Protein 1LHS (pdb70)

Secondary structure (DSSP, 8-state):
---HHHHHHHHHHHHHHGGGHHHHHHHHHHHHHHH-HHHHTT-GGGTT--SHHHHHT-HHHHHHHHHHHHHHHHHHTTTT--HHHHHHHHHIIIIIS---HHHHHHHHHHHHHHHHHH-TTTS-HHHHHHHHHHHHHHHHHHHHHHHTTT---

CATH classification: 1.10.490.10

Foldseek 3Di:
DDDVVLLCLQVVLLVVCVVPQLVLLLVLQLVLCVVPVVVVVLDPVCVPCDDSVSSVVDPVSSVVRSVVVVLVSQQSVVPPPRLVSLLVVLQCCQPPSNDDLVSLVSSLVSSLVSSCVVCVVRCDDSSSVSSSVSSVSSSVSSQVSSVVNVGHD

Nearest PDB structures (foldseek):
  1lht-assembly1_A  TM=1.005E+00  e=1.587E-18  Caretta caretta
  3rgk-assembly1_A  TM=9.918E-01  e=2.002E-14  Homo sapiens
  8j4k-assembly1_A  TM=9.855E-01  e=4.078E-14  Physeter macrocephalus
  4pq6-assembly1_A  TM=9.865E-01  e=4.078E-14  Physeter macrocephalus
  4fwz-assembly1_A  TM=9.814E-01  e=4.484E-14  Physeter macrocephalus

Radius of gyration: 15.18 Å; Cα contacts (8 Å, |Δi|>4): 153; chains: 1; bounding box: 38×36×35 Å

Sequence (153 aa):
GLSDDEWNHVLGIWAKVEPDLSAHGQEVIIRLFQLHPETQERFAKFKNLTTIDALKSSEEVKKHGTTVLTALGRILKQKNNHEQELKPLAESHATKHKIPVKYLEFICEIIVKVIAEKHPSDFGADSQAAMKKALELFRNDMASKYKEFGFQG

InterPro domains:
  IPR000971 Globin [PF00042] (28-141)
  IPR000971 Globin [PS01033] (2-148)
  IPR002335 Myoglobin [PR00613] (7-21)
  IPR002335 Myoglobin [PR00613] (26-49)
  IPR002335 Myoglobin [PR00613] (59-79)
  IPR002335 Myoglobin [PR00613] (98-118)
  IPR002335 Myoglobin [PR00613] (124-153)
  IPR002335 Myoglobin [PTHR47132] (1-154)
  IPR009050 Globin-like superfamily [SSF46458] (2-153)

B-factor: mean 26.36, std 16.13, range [4.0, 80.0]

Organism: Caretta caretta (NCBI:txid8467)

Structure (mmCIF, N/CA/C/O backbone):
data_1LHS
#
_entry.id   1LHS
#
_cell.length_a   37.500
_cell.length_b   61.100
_cell.length_c   75.200
_cell.angle_alpha   90.00
_cell.angle_beta   90.00
_cell.angle_gamma   90.00
#
_symmetry.space_group_name_H-M   'P 21 21 21'
#
loop_
_entity.id
_entity.type
_entity.pdbx_description
1 polymer MYOGLOBIN
2 non-polymer 'PROTOPORPHYRIN IX CONTAINING FE'
3 water water
#
loop_
_atom_site.group_PDB
_atom_site.id
_atom_site.type_symbol
_atom_site.label_atom_id
_atom_site.label_alt_id
_atom_site.label_comp_id
_atom_site.label_asym_id
_atom_site.label_entity_id
_atom_site.label_seq_id
_atom_site.pdbx_PDB_ins_code
_atom_site.Cartn_x
_atom_site.Cartn_y
_atom_site.Cartn_z
_atom_site.occupancy
_atom_site.B_iso_or_equiv
_atom_site.auth_seq_id
_atom_site.auth_comp_id
_atom_site.auth_asym_id
_atom_site.auth_atom_id
_atom_site.pdbx_PDB_model_num
ATOM 1 N N . GLY A 1 1 ? 27.180 -3.024 1.334 1.00 48.52 1 GLY A N 1
ATOM 2 C CA . GLY A 1 1 ? 25.786 -2.795 1.029 1.00 35.01 1 GLY A CA 1
ATOM 3 C C . GLY A 1 1 ? 25.620 -1.773 -0.061 1.00 34.02 1 GLY A C 1
ATOM 4 O O . GLY A 1 1 ? 25.787 -2.089 -1.247 1.00 80.00 1 GLY A O 1
ATOM 5 N N . LEU A 1 2 ? 25.433 -0.514 0.359 1.00 27.88 2 LEU A N 1
ATOM 6 C CA . LEU A 1 2 ? 25.123 0.589 -0.564 1.00 7.07 2 LEU A CA 1
ATOM 7 C C . LEU A 1 2 ? 26.377 1.279 -1.056 1.00 23.18 2 LEU A C 1
ATOM 8 O O . LEU A 1 2 ? 27.403 1.295 -0.362 1.00 21.13 2 LEU A O 1
ATOM 13 N N . SER A 1 3 ? 26.225 1.832 -2.238 1.00 13.11 3 SER A N 1
ATOM 14 C CA . SER A 1 3 ? 27.263 2.641 -2.865 1.00 27.10 3 SER A CA 1
ATOM 15 C C . SER A 1 3 ? 27.145 4.041 -2.282 1.00 29.43 3 SER A C 1
ATOM 16 O O . SER A 1 3 ? 26.086 4.437 -1.780 1.00 18.28 3 SER A O 1
ATOM 19 N N . ASP A 1 4 ? 28.157 4.742 -2.383 1.00 19.53 4 ASP A N 1
ATOM 20 C CA . ASP A 1 4 ? 28.247 6.083 -1.792 1.00 26.52 4 ASP A CA 1
ATOM 21 C C . ASP A 1 4 ? 27.119 6.975 -2.318 1.00 34.64 4 ASP A C 1
ATOM 22 O O . ASP A 1 4 ? 26.514 7.750 -1.571 1.00 31.17 4 ASP A O 1
ATOM 27 N N . ASP A 1 5 ? 26.856 6.821 -3.592 1.00 21.39 5 ASP A N 1
ATOM 28 C CA . ASP A 1 5 ? 25.886 7.652 -4.317 1.00 19.00 5 ASP A CA 1
ATOM 29 C C . ASP A 1 5 ? 24.443 7.287 -3.908 1.00 23.76 5 ASP A C 1
ATOM 30 O O . ASP A 1 5 ? 23.696 8.157 -3.392 1.00 24.71 5 ASP A O 1
ATOM 33 N N . GLU A 1 6 ? 24.147 6.078 -3.263 1.00 16.72 6 GLU A N 1
ATOM 34 C CA . GLU A 1 6 ? 22.917 5.713 -2.568 1.00 25.17 6 GLU A CA 1
ATOM 35 C C . GLU A 1 6 ? 22.927 6.332 -1.199 1.00 15.55 6 GLU A C 1
ATOM 36 O O . GLU A 1 6 ? 21.936 6.956 -0.797 1.00 10.99 6 GLU A O 1
ATOM 42 N N . TRP A 1 7 ? 24.103 6.163 -0.470 1.00 9.31 7 TRP A N 1
ATOM 43 C CA . TRP A 1 7 ? 24.172 6.793 0.868 1.00 16.48 7 TRP A CA 1
ATOM 44 C C . TRP A 1 7 ? 23.869 8.291 0.701 1.00 17.18 7 TRP A C 1
ATOM 45 O O . TRP A 1 7 ? 23.166 8.909 1.506 1.00 23.07 7 TRP A O 1
ATOM 56 N N . ASN A 1 8 ? 24.413 8.880 -0.380 1.00 18.70 8 ASN A N 1
ATOM 57 C CA . ASN A 1 8 ? 24.143 10.291 -0.625 1.00 18.91 8 ASN A CA 1
ATOM 58 C C . ASN A 1 8 ? 22.670 10.548 -0.701 1.00 25.22 8 ASN A C 1
ATOM 59 O O . ASN A 1 8 ? 22.219 11.560 -0.184 1.00 14.20 8 ASN A O 1
ATOM 64 N N . HIS A 1 9 ? 21.945 9.627 -1.331 1.00 16.16 9 HIS A N 1
ATOM 65 C CA . HIS A 1 9 ? 20.503 9.802 -1.416 1.00 16.70 9 HIS A CA 1
ATOM 66 C C . HIS A 1 9 ? 19.882 9.585 -0.039 1.00 24.94 9 HIS A C 1
ATOM 67 O O . HIS A 1 9 ? 18.888 10.196 0.368 1.00 28.45 9 HIS A O 1
ATOM 74 N N . VAL A 1 10 ? 20.455 8.664 0.712 1.00 15.61 10 VAL A N 1
ATOM 75 C CA . VAL A 1 10 ? 19.814 8.446 1.985 1.00 15.57 10 VAL A CA 1
ATOM 76 C C . VAL A 1 10 ? 19.976 9.632 2.936 1.00 20.50 10 VAL A C 1
ATOM 77 O O . VAL A 1 10 ? 19.018 10.132 3.564 1.00 13.43 10 VAL A O 1
ATOM 81 N N . LEU A 1 11 ? 21.230 10.048 3.063 1.00 10.10 11 LEU A N 1
ATOM 82 C CA . LEU A 1 11 ? 21.609 11.117 3.954 1.00 16.81 11 LEU A CA 1
ATOM 83 C C . LEU A 1 11 ? 20.950 12.430 3.566 1.00 29.65 11 LEU A C 1
ATOM 84 O O . LEU A 1 11 ? 20.535 13.224 4.417 1.00 10.85 11 LEU A O 1
ATOM 89 N N . GLY A 1 12 ? 20.794 12.611 2.268 1.00 14.16 12 GLY A N 1
ATOM 90 C CA . GLY A 1 12 ? 20.142 13.738 1.584 1.00 18.30 12 GLY A CA 1
ATOM 91 C C . GLY A 1 12 ? 18.760 13.997 2.194 1.00 10.04 12 GLY A C 1
ATOM 92 O O . GLY A 1 12 ? 18.428 15.127 2.585 1.00 26.09 12 GLY A O 1
ATOM 93 N N . ILE A 1 13 ? 17.958 12.929 2.255 1.00 40.86 13 ILE A N 1
ATOM 94 C CA . ILE A 1 13 ? 16.596 13.016 2.830 1.00 26.79 13 ILE A CA 1
ATOM 95 C C . ILE A 1 13 ? 16.669 13.252 4.329 1.00 20.84 13 ILE A C 1
ATOM 96 O O . ILE A 1 13 ? 15.732 13.787 4.929 1.00 12.90 13 ILE A O 1
ATOM 101 N N . TRP A 1 14 ? 17.452 12.307 4.887 1.00 17.47 14 TRP A N 1
ATOM 102 C CA . TRP A 1 14 ? 17.526 12.265 6.339 1.00 27.66 14 TRP A CA 1
ATOM 103 C C . TRP A 1 14 ? 17.681 13.696 6.889 1.00 20.71 14 TRP A C 1
ATOM 104 O O . TRP A 1 14 ? 17.040 14.104 7.899 1.00 21.00 14 TRP A O 1
ATOM 115 N N . ALA A 1 15 ? 18.528 14.505 6.209 1.00 30.62 15 ALA A N 1
ATOM 116 C CA . ALA A 1 15 ? 18.735 15.898 6.641 1.00 18.30 15 ALA A CA 1
ATOM 117 C C . ALA A 1 15 ? 17.456 16.710 6.638 1.00 13.07 15 ALA A C 1
ATOM 118 O O . ALA A 1 15 ? 17.327 17.652 7.429 1.00 20.46 15 ALA A O 1
ATOM 120 N N . LYS A 1 16 ? 16.547 16.327 5.742 1.00 16.84 16 LYS A N 1
ATOM 121 C CA . LYS A 1 16 ? 15.266 16.980 5.612 1.00 9.12 16 LYS A CA 1
ATOM 122 C C . LYS A 1 16 ? 14.265 16.471 6.655 1.00 22.06 16 LYS A C 1
ATOM 123 O O . LYS A 1 16 ? 13.235 17.084 6.953 1.00 11.72 16 LYS A O 1
ATOM 129 N N . VAL A 1 17 ? 14.638 15.400 7.328 1.00 23.11 17 VAL A N 1
ATOM 130 C CA . VAL A 1 17 ? 13.718 14.736 8.261 1.00 13.46 17 VAL A CA 1
ATOM 131 C C . VAL A 1 17 ? 13.928 15.260 9.688 1.00 29.31 17 VAL A C 1
ATOM 132 O O . VAL A 1 17 ? 12.961 15.508 10.419 1.00 19.19 17 VAL A O 1
ATOM 136 N N . GLU A 1 18 ? 15.168 15.474 10.035 1.00 11.16 18 GLU A N 1
ATOM 137 C CA . GLU A 1 18 ? 15.645 15.835 11.378 1.00 4.00 18 GLU A CA 1
ATOM 138 C C . GLU A 1 18 ? 14.965 17.116 11.848 1.00 12.14 18 GLU A C 1
ATOM 139 O O . GLU A 1 18 ? 14.573 17.234 13.020 1.00 28.20 18 GLU A O 1
ATOM 145 N N . PRO A 1 19 ? 14.776 18.117 10.979 1.00 19.41 19 PRO A N 1
ATOM 146 C CA . PRO A 1 19 ? 14.119 19.341 11.381 1.00 9.76 19 PRO A CA 1
ATOM 147 C C . PRO A 1 19 ? 12.776 19.024 11.973 1.00 20.90 19 PRO A C 1
ATOM 148 O O . PRO A 1 19 ? 12.383 19.688 12.981 1.00 17.28 19 PRO A O 1
ATOM 152 N N . ASP A 1 20 ? 12.138 17.948 11.577 1.00 17.50 20 ASP A N 1
ATOM 153 C CA . ASP A 1 20 ? 10.838 17.549 12.160 1.00 11.00 20 ASP A CA 1
ATOM 154 C C . ASP A 1 20 ? 10.795 16.102 12.648 1.00 31.61 20 ASP A C 1
ATOM 155 O O . ASP A 1 20 ? 9.731 15.482 12.520 1.00 19.66 20 ASP A O 1
ATOM 160 N N . LEU A 1 21 ? 11.901 15.572 13.185 1.00 15.68 21 LEU A N 1
ATOM 161 C CA . LEU A 1 21 ? 11.969 14.186 13.634 1.00 13.52 21 LEU A CA 1
ATOM 162 C C . LEU A 1 21 ? 10.852 13.696 14.572 1.00 40.35 21 LEU A C 1
ATOM 163 O O . LEU A 1 21 ? 10.238 12.634 14.447 1.00 16.65 21 LEU A O 1
ATOM 168 N N . SER A 1 22 ? 10.532 14.396 15.441 1.00 15.35 22 SER A N 1
ATOM 169 C CA . SER A 1 22 ? 9.471 14.235 16.444 1.00 34.88 22 SER A CA 1
ATOM 170 C C . SER A 1 22 ? 8.133 13.943 15.773 1.00 4.09 22 SER A C 1
ATOM 171 O O . SER A 1 22 ? 7.416 13.005 16.133 1.00 15.95 22 SER A O 1
ATOM 174 N N . ALA A 1 23 ? 7.799 14.765 14.807 1.00 11.66 23 ALA A N 1
ATOM 175 C CA . ALA A 1 23 ? 6.523 14.622 14.105 1.00 23.78 23 ALA A CA 1
ATOM 176 C C . ALA A 1 23 ? 6.501 13.316 13.313 1.00 29.46 23 ALA A C 1
ATOM 177 O O . ALA A 1 23 ? 5.503 12.580 13.326 1.00 20.73 23 ALA A O 1
ATOM 179 N N . HIS A 1 24 ? 7.620 13.052 12.662 1.00 15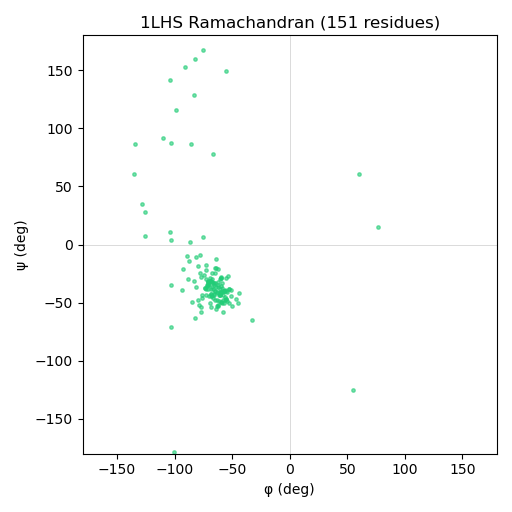.83 24 HIS A N 1
ATOM 180 C CA . HIS A 1 24 ? 7.795 11.850 11.827 1.00 16.12 24 HIS A CA 1
ATOM 181 C C . HIS A 1 24 ? 7.734 10.599 12.715 1.00 39.67 24 HIS A C 1
ATOM 182 O O . HIS A 1 24 ? 7.036 9.624 12.413 1.00 19.47 24 HIS A O 1
ATOM 189 N N . GLY A 1 25 ? 8.472 10.654 13.809 1.00 14.37 25 GLY A N 1
ATOM 190 C CA . GLY A 1 25 ? 8.526 9.548 14.779 1.00 23.81 25 GLY A CA 1
ATOM 191 C C . GLY A 1 25 ? 7.110 9.208 15.261 1.00 27.13 25 GLY A C 1
ATOM 192 O O . GLY A 1 25 ? 6.720 8.032 15.335 1.00 23.06 25 GLY A O 1
ATOM 193 N N . GLN A 1 26 ? 6.323 10.154 15.627 1.00 16.09 26 GLN A N 1
ATOM 194 C CA . GLN A 1 26 ? 5.006 9.807 16.120 1.00 15.46 26 GLN A CA 1
ATOM 195 C C . GLN A 1 26 ? 4.051 9.24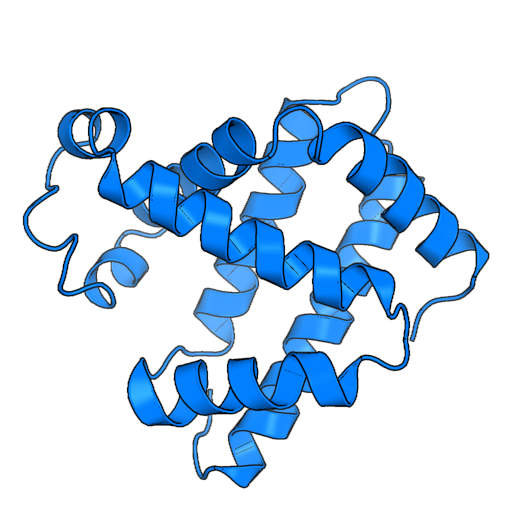1 15.059 1.00 21.34 26 GLN A C 1
ATOM 196 O O . GLN A 1 26 ? 3.187 8.405 15.366 1.00 33.09 26 GLN A O 1
ATOM 202 N N . GLU A 1 27 ? 4.191 9.691 13.799 1.00 18.68 27 GLU A N 1
ATOM 203 C CA . GLU A 1 27 ? 3.318 9.220 12.741 1.00 21.73 27 GLU A CA 1
ATOM 204 C C . GLU A 1 27 ? 3.707 7.788 12.402 1.00 17.72 27 GLU A C 1
ATOM 205 O O . GLU A 1 27 ? 2.888 6.967 11.969 1.00 19.66 27 GLU A O 1
ATOM 211 N N . VAL A 1 28 ? 4.987 7.482 12.584 1.00 14.62 28 VAL A N 1
ATOM 212 C CA . VAL A 1 28 ? 5.422 6.113 12.267 1.00 23.06 28 VAL A CA 1
ATOM 213 C C . VAL A 1 28 ? 4.879 5.121 13.321 1.00 25.65 28 VAL A C 1
ATOM 214 O O . VAL A 1 28 ? 4.520 3.968 13.039 1.00 21.04 28 VAL A O 1
ATOM 218 N N . ILE A 1 29 ? 4.790 5.568 14.563 1.00 10.33 29 ILE A N 1
ATOM 219 C CA . ILE A 1 29 ? 4.295 4.651 15.571 1.00 12.21 29 ILE A CA 1
ATOM 220 C C . ILE A 1 29 ? 2.807 4.533 15.425 1.00 13.90 29 ILE A C 1
ATOM 221 O O . ILE A 1 29 ? 2.241 3.467 15.439 1.00 25.29 29 ILE A O 1
ATOM 226 N N . ILE A 1 30 ? 2.154 5.648 15.280 1.00 14.38 30 ILE A N 1
ATOM 227 C CA . ILE A 1 30 ? 0.712 5.543 15.142 1.00 21.65 30 ILE A CA 1
ATOM 228 C C . ILE A 1 30 ? 0.273 4.673 13.932 1.00 17.13 30 ILE A C 1
ATOM 229 O O . ILE A 1 30 ? -0.664 3.891 14.005 1.00 21.59 30 ILE A O 1
ATOM 234 N N . ARG A 1 31 ? 0.958 4.823 12.803 1.00 19.78 31 ARG A N 1
ATOM 235 C CA . ARG A 1 31 ? 0.693 4.102 11.567 1.00 24.50 31 ARG A CA 1
ATOM 236 C C . ARG A 1 31 ? 0.969 2.605 11.614 1.00 20.00 31 ARG A C 1
ATOM 237 O O . ARG A 1 31 ? 0.315 1.824 10.897 1.00 21.79 31 ARG A O 1
ATOM 240 N N . LEU A 1 32 ? 1.974 2.250 12.420 1.00 19.29 32 LEU A N 1
ATOM 241 C CA . LEU A 1 32 ? 2.390 0.899 12.664 1.00 13.47 32 LEU A CA 1
ATOM 242 C C . LEU A 1 32 ? 1.228 0.156 13.319 1.00 18.49 32 LEU A C 1
ATOM 243 O O . LEU A 1 32 ? 0.758 -0.865 12.810 1.00 25.53 32 LEU A O 1
ATOM 248 N N . PHE A 1 33 ? 0.709 0.732 14.380 1.00 11.82 33 PHE A N 1
ATOM 249 C CA . PHE A 1 33 ? -0.347 0.138 15.211 1.00 22.20 33 PHE A CA 1
ATOM 250 C C . PHE A 1 33 ? -1.683 0.095 14.464 1.00 23.15 33 PHE A C 1
ATOM 251 O O . PHE A 1 33 ? -2.484 -0.830 14.633 1.00 19.27 33 PHE A O 1
ATOM 259 N N . GLN A 1 34 ? -1.905 1.106 13.652 1.00 22.16 34 GLN A N 1
ATOM 260 C CA . GLN A 1 34 ? -3.170 1.253 12.917 1.00 32.92 34 GLN A CA 1
ATOM 261 C C . GLN A 1 34 ? -3.166 0.377 11.655 1.00 20.42 34 GLN A C 1
ATOM 262 O O . GLN A 1 34 ? -4.043 -0.494 11.483 1.00 17.35 34 GLN A O 1
ATOM 268 N N . LEU A 1 35 ? -2.072 0.202 10.930 1.00 25.02 35 LEU A N 1
ATOM 269 C CA . LEU A 1 35 ? -1.971 -0.729 9.835 1.00 15.07 35 LEU A CA 1
ATOM 270 C C . LEU A 1 35 ? -1.657 -2.120 10.356 1.00 50.44 35 LEU 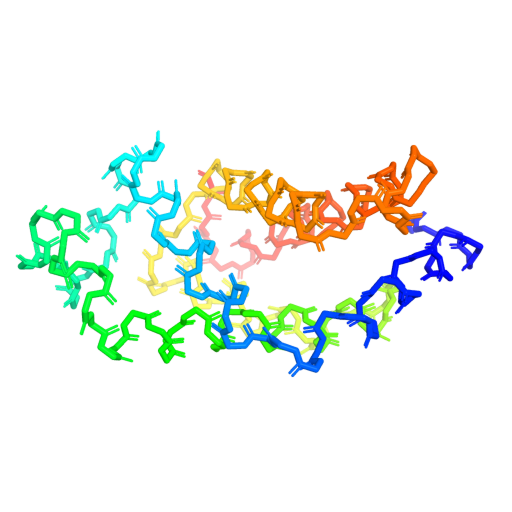A C 1
ATOM 271 O O . LEU A 1 35 ? -2.036 -3.053 9.699 1.00 20.37 35 LEU A O 1
ATOM 276 N N . HIS A 1 36 ? -0.923 -2.298 11.484 1.00 16.14 36 HIS A N 1
ATOM 277 C CA . HIS A 1 36 ? -0.672 -3.668 11.958 1.00 12.46 36 HIS A CA 1
ATOM 278 C C . HIS A 1 36 ? -0.922 -3.753 13.461 1.00 20.41 36 HIS A C 1
ATOM 279 O O . HIS A 1 36 ? 0.026 -3.727 14.265 1.00 14.74 36 HIS A O 1
ATOM 286 N N . PRO A 1 37 ? -2.191 -3.998 13.851 1.00 20.42 37 PRO A N 1
ATOM 287 C CA . PRO A 1 37 ? -2.506 -3.907 15.259 1.00 18.71 37 PRO A CA 1
ATOM 288 C C . PRO A 1 37 ? -1.769 -4.953 16.085 1.00 37.10 37 PRO A C 1
ATOM 289 O O . PRO A 1 37 ? -1.739 -4.843 17.343 1.00 37.78 37 PRO A O 1
ATOM 293 N N . GLU A 1 38 ? -1.143 -5.979 15.482 1.00 18.37 38 GLU A N 1
ATOM 294 C CA . GLU A 1 38 ? -0.438 -6.983 16.344 1.00 28.46 38 GLU A CA 1
ATOM 295 C C . GLU A 1 38 ? 0.758 -6.357 17.047 1.00 24.18 38 GLU A C 1
ATOM 296 O O . GLU A 1 38 ? 1.092 -6.751 18.174 1.00 23.94 38 GLU A O 1
ATOM 302 N N . THR A 1 39 ? 1.395 -5.428 16.404 1.00 20.69 39 THR A N 1
ATOM 303 C CA . THR A 1 39 ? 2.598 -4.793 16.954 1.00 22.55 39 THR A CA 1
ATOM 304 C C . THR A 1 39 ? 2.284 -4.008 18.228 1.00 11.80 39 THR A C 1
ATOM 305 O O . THR A 1 39 ? 3.147 -3.866 19.114 1.00 24.94 39 THR A O 1
ATOM 309 N N . GLN A 1 40 ? 1.080 -3.611 18.348 1.00 12.81 40 GLN A N 1
ATOM 310 C CA . GLN A 1 40 ? 0.783 -2.856 19.518 1.00 20.56 40 GLN A CA 1
ATOM 311 C C . GLN A 1 40 ? 0.851 -3.747 20.685 1.00 23.47 40 GLN A C 1
ATOM 312 O O . GLN A 1 40 ? 1.161 -3.283 21.733 1.00 15.80 40 GLN A O 1
ATOM 318 N N . GLU A 1 41 ? 0.566 -5.030 20.502 1.00 20.64 41 GLU A N 1
ATOM 319 C CA . GLU A 1 41 ? 0.622 -5.923 21.670 1.00 14.55 41 GLU A CA 1
ATOM 320 C C . GLU A 1 41 ? 1.988 -6.082 22.361 1.00 21.74 41 GLU A C 1
ATOM 321 O O . GLU A 1 41 ? 2.073 -6.503 23.521 1.00 25.88 41 GLU A O 1
ATOM 323 N N . ARG A 1 42 ? 3.059 -5.767 21.637 1.00 17.71 42 ARG A N 1
ATOM 324 C CA . ARG A 1 42 ? 4.433 -5.870 22.147 1.00 15.89 42 ARG A CA 1
ATOM 325 C C . ARG A 1 42 ? 4.828 -4.722 23.061 1.00 11.23 42 ARG A C 1
ATOM 326 O O . ARG A 1 42 ? 5.941 -4.772 23.634 1.00 31.86 42 ARG A O 1
ATOM 333 N N . PHE A 1 43 ? 3.997 -3.696 23.144 1.00 19.82 43 PHE A N 1
ATOM 334 C CA . PHE A 1 43 ? 4.321 -2.545 23.966 1.00 15.61 43 PHE A CA 1
ATOM 335 C C . PHE A 1 43 ? 3.431 -2.497 25.155 1.00 13.59 43 PHE A C 1
ATOM 336 O O . PHE A 1 43 ? 2.335 -1.891 25.073 1.00 12.43 43 PHE A O 1
ATOM 344 N N . ALA A 1 44 ? 3.913 -3.120 26.238 1.00 12.83 44 ALA A N 1
ATOM 345 C CA . ALA A 1 44 ? 3.137 -3.155 27.486 1.00 22.73 44 ALA A CA 1
ATOM 346 C C . ALA A 1 44 ? 2.663 -1.784 27.913 1.00 20.64 44 ALA A C 1
ATOM 347 O O . ALA A 1 44 ? 1.548 -1.557 28.377 1.00 28.98 44 ALA A O 1
ATOM 349 N N . LYS A 1 45 ? 3.532 -0.825 27.714 1.00 39.99 45 LYS A N 1
ATOM 350 C CA . LYS A 1 45 ? 3.209 0.533 28.080 1.00 24.36 45 LYS A CA 1
ATOM 351 C C . LYS A 1 45 ? 2.121 1.168 27.251 1.00 52.81 45 LYS A C 1
ATOM 352 O O . LYS A 1 45 ? 1.496 2.084 27.745 1.00 28.49 45 LYS A O 1
ATOM 354 N N . PHE A 1 46 ? 1.883 0.732 26.017 1.00 23.11 46 PHE A N 1
ATOM 355 C CA . PHE A 1 46 ? 0.852 1.414 25.233 1.00 22.99 46 PHE A CA 1
ATOM 356 C C . PHE A 1 46 ? -0.405 0.611 25.151 1.00 26.57 46 PHE A C 1
ATOM 357 O O . PHE A 1 46 ? -1.296 0.910 24.362 1.00 34.01 46 PHE A O 1
ATOM 365 N N . LYS A 1 47 ? -0.413 -0.438 25.974 1.00 38.82 47 LYS A N 1
ATOM 366 C CA . LYS A 1 47 ? -1.519 -1.374 26.083 1.00 61.61 47 LYS A CA 1
ATOM 367 C C . LYS A 1 47 ? -2.916 -0.738 26.159 1.00 69.92 47 LYS A C 1
ATOM 368 O O . LYS A 1 47 ? -3.814 -1.120 25.429 1.00 40.27 47 LYS A O 1
ATOM 369 N N . ASN A 1 48 ? -3.070 0.230 27.063 1.00 44.77 48 ASN A N 1
ATOM 370 C CA . ASN A 1 48 ? -4.274 0.983 27.360 1.00 49.68 48 ASN A CA 1
ATOM 371 C C . ASN A 1 48 ? -4.710 1.931 26.226 1.00 70.95 48 ASN A C 1
ATOM 372 O O . ASN A 1 48 ? -5.891 2.188 26.021 1.00 49.53 48 ASN A O 1
ATOM 373 N N . LEU A 1 49 ? -3.747 2.465 25.467 1.00 28.86 49 LEU A N 1
ATOM 374 C CA . LEU A 1 49 ? -4.030 3.375 24.365 1.00 34.37 49 LEU A CA 1
ATOM 375 C C . LEU A 1 49 ? -4.754 2.626 23.301 1.00 24.99 49 LEU A C 1
ATOM 376 O O . LEU A 1 49 ? -4.175 2.255 22.286 1.00 37.08 49 LEU A O 1
ATOM 381 N N . THR A 1 50 ? -6.023 2.445 23.569 1.00 31.25 50 THR A N 1
ATOM 382 C CA . THR A 1 50 ? -6.986 1.734 22.757 1.00 25.99 50 THR A CA 1
ATOM 383 C C . THR A 1 50 ? -7.538 2.470 21.510 1.00 29.70 50 THR A C 1
ATOM 384 O O . THR A 1 50 ? -7.399 1.977 20.409 1.00 60.31 50 THR A O 1
ATOM 388 N N . THR A 1 51 ? -8.126 3.537 21.511 1.00 80.00 51 THR A N 1
ATOM 389 C CA . THR A 1 51 ? -8.605 4.296 20.347 1.00 22.29 51 THR A CA 1
ATOM 390 C C . THR A 1 51 ? -7.437 4.986 19.641 1.00 21.19 51 THR A C 1
ATOM 391 O O . THR A 1 51 ? -6.324 5.067 20.168 1.00 31.12 51 THR A O 1
ATOM 393 N N . ILE A 1 52 ? -7.689 5.491 18.438 1.00 80.00 52 ILE A N 1
ATOM 394 C CA . ILE A 1 52 ? -6.652 6.255 17.713 1.00 37.80 52 ILE A CA 1
ATOM 395 C C . ILE A 1 52 ? -6.306 7.529 18.392 1.00 56.46 52 ILE A C 1
ATOM 396 O O . ILE A 1 52 ? -5.167 7.978 18.335 1.00 49.10 52 ILE A O 1
ATOM 399 N N . ASP A 1 53 ? -7.336 8.054 18.968 1.00 36.23 53 ASP A N 1
ATOM 400 C CA . ASP A 1 53 ? -7.253 9.412 19.522 1.00 55.88 53 ASP A CA 1
ATOM 401 C C . ASP A 1 53 ? -6.376 9.400 20.773 1.00 39.51 53 ASP A C 1
ATOM 402 O O . ASP A 1 53 ? -5.686 10.371 21.091 1.00 33.71 53 ASP A O 1
ATOM 404 N N . ALA A 1 54 ? -6.400 8.293 21.460 1.00 45.65 54 ALA A N 1
ATOM 405 C CA . ALA A 1 54 ? -5.599 8.136 22.664 1.00 19.55 54 ALA A CA 1
ATOM 406 C C . ALA A 1 54 ? -4.123 7.979 22.271 1.00 20.48 54 ALA A C 1
ATOM 407 O O . ALA A 1 54 ? -3.226 8.612 22.856 1.00 31.48 54 ALA A O 1
ATOM 409 N N . LEU A 1 55 ? -3.864 7.545 20.991 1.00 26.09 55 LEU A N 1
ATOM 410 C CA . LEU A 1 55 ? -2.550 7.446 20.363 1.00 60.05 55 LEU A CA 1
ATOM 411 C C . LEU A 1 55 ? -2.081 8.833 19.944 1.00 25.31 55 LEU A C 1
ATOM 412 O O . LEU A 1 55 ? -1.000 9.298 20.322 1.00 48.73 55 LEU A O 1
ATOM 417 N N . LYS A 1 56 ? -2.914 9.518 19.173 1.00 73.91 56 LYS A N 1
ATOM 418 C CA . LYS A 1 56 ? -2.560 10.852 18.743 1.00 37.82 56 LYS A CA 1
ATOM 419 C C . LYS A 1 56 ? -2.213 11.729 19.949 1.00 52.39 56 LYS A C 1
ATOM 420 O O . LYS A 1 56 ? -1.341 12.587 19.880 1.00 46.99 56 LYS A O 1
ATOM 421 N N . SER A 1 57 ? -2.870 11.320 21.172 1.00 26.31 57 SER A N 1
ATOM 422 C CA . SER A 1 57 ? -2.673 12.344 22.206 1.00 24.93 57 SER A CA 1
ATOM 423 C C . SER A 1 57 ? -1.606 11.893 23.222 1.00 27.96 57 SER A C 1
ATOM 424 O O . SER A 1 57 ? -1.325 12.573 24.209 1.00 62.32 57 SER A O 1
ATOM 427 N N . SER A 1 58 ? -0.971 10.747 23.004 1.00 48.40 58 SER A N 1
ATOM 428 C CA . SER A 1 58 ? 0.055 10.291 23.970 1.00 23.99 58 SER A CA 1
ATOM 429 C C . SER A 1 58 ? 1.408 10.951 23.687 1.00 80.00 58 SER A C 1
ATOM 430 O O . SER A 1 58 ? 2.028 10.729 22.638 1.00 31.09 58 SER A O 1
ATOM 433 N N . GLU A 1 59 ? 1.819 11.473 24.842 1.00 25.91 59 GLU A N 1
ATOM 434 C CA . GLU A 1 59 ? 3.128 12.114 24.652 1.00 37.35 59 GLU A CA 1
ATOM 435 C C . GLU A 1 59 ? 4.244 11.092 24.902 1.00 21.22 59 GLU A C 1
ATOM 436 O O . GLU A 1 59 ? 5.382 11.253 24.436 1.00 49.46 59 GLU A O 1
ATOM 438 N N . GLU A 1 60 ? 3.867 9.886 25.448 1.00 29.02 60 GLU A N 1
ATOM 439 C CA . GLU A 1 60 ? 4.795 8.746 25.495 1.00 21.37 60 GLU A CA 1
ATOM 440 C C . GLU A 1 60 ? 5.057 8.226 24.077 1.00 20.67 60 GLU A C 1
ATOM 441 O O . GLU A 1 60 ? 6.203 7.922 23.713 1.00 24.90 60 GLU A O 1
ATOM 447 N N . VAL A 1 61 ? 3.970 8.147 23.316 1.00 13.88 61 VAL A N 1
ATOM 448 C CA . VAL A 1 61 ? 4.004 7.652 21.929 1.00 23.97 61 VAL A CA 1
ATOM 449 C C . VAL A 1 61 ? 4.910 8.539 21.053 1.00 40.67 61 VAL A C 1
ATOM 450 O O . VAL A 1 61 ? 5.694 8.033 20.242 1.00 31.93 61 VAL A O 1
ATOM 454 N N . LYS A 1 62 ? 4.805 9.890 21.208 1.00 33.82 62 LYS A N 1
ATOM 455 C CA . LYS A 1 62 ? 5.653 10.842 20.474 1.00 27.56 62 LYS A CA 1
ATOM 456 C C . LYS A 1 62 ? 7.111 10.694 20.909 1.00 18.74 62 LYS A C 1
ATOM 457 O O . LYS A 1 62 ? 8.027 10.689 20.074 1.00 19.96 62 LYS A O 1
ATOM 462 N N . LYS A 1 63 ? 7.288 10.578 22.223 1.00 12.16 63 LYS A N 1
ATOM 463 C CA . LYS A 1 63 ? 8.631 10.444 22.824 1.00 27.36 63 LYS A CA 1
ATOM 464 C C . LYS A 1 63 ? 9.293 9.151 22.319 1.00 29.42 63 LYS A C 1
ATOM 465 O O . LYS A 1 63 ? 10.482 9.129 21.974 1.00 12.43 63 LYS A O 1
ATOM 469 N N . HIS A 1 64 ? 8.521 8.080 22.253 1.00 27.58 64 HIS A N 1
ATOM 470 C CA . HIS A 1 64 ? 9.066 6.791 21.807 1.00 6.40 64 HIS A CA 1
ATOM 471 C C . HIS A 1 64 ? 9.306 6.790 20.292 1.00 8.57 64 HIS A C 1
ATOM 472 O O . HIS A 1 64 ? 10.355 6.318 19.811 1.00 18.90 64 HIS A O 1
ATOM 479 N N . GLY A 1 65 ? 8.457 7.407 19.514 1.00 25.25 65 GLY A N 1
ATOM 480 C CA . GLY A 1 65 ? 8.660 7.538 18.087 1.00 17.08 65 GLY A CA 1
ATOM 481 C C . GLY A 1 65 ? 9.931 8.300 17.816 1.00 28.17 65 GLY A C 1
ATOM 482 O O . GLY A 1 65 ? 10.652 7.883 16.910 1.00 8.78 65 GLY A O 1
A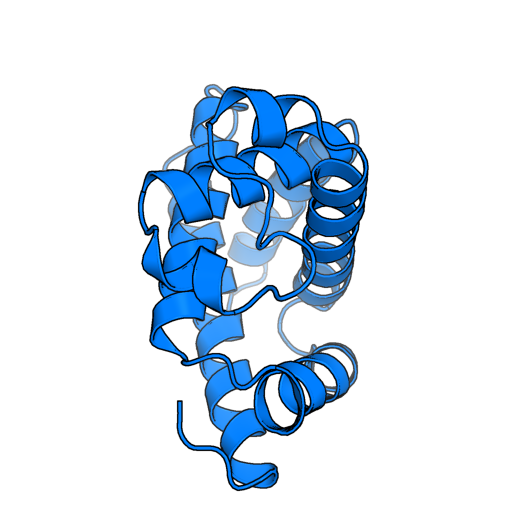TOM 483 N N . THR A 1 66 ? 10.161 9.406 18.574 1.00 7.83 66 THR A N 1
ATOM 484 C CA . THR A 1 66 ? 11.370 10.245 18.473 1.00 12.70 66 THR A CA 1
ATOM 485 C C . THR A 1 66 ? 12.628 9.424 18.778 1.00 14.18 66 THR A C 1
ATOM 486 O O . THR A 1 66 ? 13.695 9.509 18.118 1.00 15.83 66 THR A O 1
ATOM 490 N N . THR A 1 67 ? 12.496 8.568 19.798 1.00 32.27 67 THR A N 1
ATOM 491 C CA . THR A 1 67 ? 13.591 7.683 20.191 1.00 26.13 67 THR A CA 1
ATOM 492 C C . THR A 1 67 ? 13.939 6.658 19.115 1.00 26.44 67 THR A C 1
ATOM 493 O O . THR A 1 67 ? 15.118 6.408 18.880 1.00 8.77 67 THR A O 1
ATOM 497 N N . VAL A 1 68 ? 12.901 6.093 18.455 1.00 24.43 68 VAL A N 1
ATOM 498 C CA . VAL A 1 68 ? 13.050 5.126 17.383 1.00 8.21 68 VAL A CA 1
ATOM 499 C C . VAL A 1 68 ? 13.798 5.797 16.232 1.00 11.15 68 VAL A C 1
ATOM 500 O O . VAL A 1 68 ? 14.813 5.265 15.754 1.00 22.11 68 VAL A O 1
ATOM 504 N N . LEU A 1 69 ? 13.301 6.976 15.780 1.00 11.46 69 LEU A N 1
ATOM 505 C CA . LEU A 1 69 ? 13.976 7.658 14.671 1.00 11.14 69 LEU A CA 1
ATOM 506 C C . LEU A 1 69 ? 15.385 8.118 14.986 1.00 10.20 69 LEU A C 1
ATOM 507 O O . LEU A 1 69 ? 16.268 8.026 14.155 1.00 13.80 69 LEU A O 1
ATOM 512 N N . THR A 1 70 ? 15.582 8.560 16.203 1.00 7.62 70 THR A N 1
ATOM 513 C CA . THR A 1 70 ? 16.934 8.998 16.596 1.00 5.77 70 THR A CA 1
ATOM 514 C C . THR A 1 70 ? 17.945 7.880 16.446 1.00 10.78 70 THR A C 1
ATOM 515 O O . THR A 1 70 ? 19.015 8.064 15.865 1.00 15.40 70 THR A O 1
ATOM 519 N N . ALA A 1 71 ? 17.644 6.699 16.990 1.00 15.37 71 ALA A N 1
ATOM 520 C CA . ALA A 1 71 ? 18.599 5.625 16.826 1.00 12.54 71 ALA A CA 1
ATOM 521 C C . ALA A 1 71 ? 18.789 5.275 15.344 1.00 20.70 71 ALA A C 1
ATOM 522 O O . ALA A 1 71 ? 19.877 4.955 14.869 1.00 15.83 71 ALA A O 1
ATOM 524 N N . LEU A 1 72 ? 17.723 5.331 14.556 1.00 15.58 72 LEU A N 1
ATOM 525 C CA . LEU A 1 72 ? 17.822 5.000 13.133 1.00 14.50 72 LEU A CA 1
ATOM 526 C C . LEU A 1 72 ? 18.819 5.861 12.371 1.00 14.91 72 LEU A C 1
ATOM 527 O O . LEU A 1 72 ? 19.711 5.410 11.623 1.00 21.80 72 LEU A O 1
ATOM 532 N N . GLY A 1 73 ? 18.693 7.099 12.600 1.00 8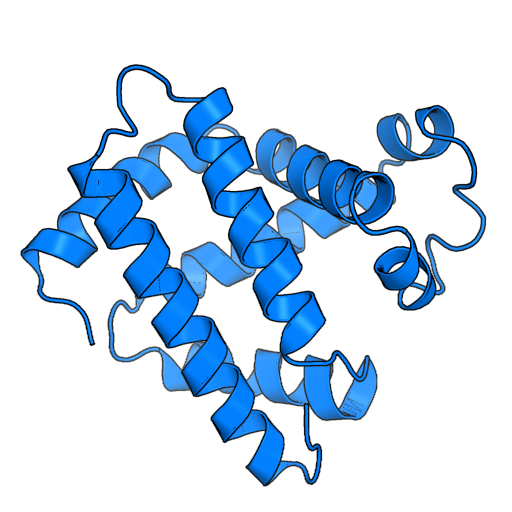.88 73 GLY A N 1
ATOM 533 C CA . GLY A 1 73 ? 19.529 8.167 12.033 1.00 6.41 73 GLY A CA 1
ATOM 534 C C . GLY A 1 73 ? 21.001 7.933 12.392 1.00 19.73 73 GLY A C 1
ATOM 535 O O . GLY A 1 73 ? 21.904 8.097 11.566 1.00 18.26 73 GLY A O 1
ATOM 536 N N . ARG A 1 74 ? 21.235 7.562 13.642 1.00 14.30 74 ARG A N 1
ATOM 537 C CA . ARG A 1 74 ? 22.607 7.300 14.118 1.00 20.60 74 ARG A CA 1
ATOM 538 C C . ARG A 1 74 ? 23.210 6.150 13.294 1.00 21.01 74 ARG A C 1
ATOM 539 O O . ARG A 1 74 ? 24.386 6.178 12.907 1.00 23.60 74 ARG A O 1
ATOM 547 N N . ILE A 1 75 ? 22.374 5.156 13.034 1.00 16.44 75 ILE A N 1
ATOM 548 C CA . ILE A 1 75 ? 22.794 3.961 12.287 1.00 19.36 75 ILE A CA 1
ATOM 549 C C . ILE A 1 75 ? 22.897 4.252 10.791 1.00 20.74 75 ILE A C 1
ATOM 550 O O . ILE A 1 75 ? 23.793 3.729 10.108 1.00 19.68 75 ILE A O 1
ATOM 555 N N . LEU A 1 76 ? 21.923 4.969 10.221 1.00 4.61 76 LEU A N 1
ATOM 556 C CA . LEU A 1 76 ? 22.000 5.322 8.796 1.00 15.38 76 LEU A CA 1
ATOM 557 C C . LEU A 1 76 ? 23.298 6.095 8.545 1.00 19.56 76 LEU A C 1
ATOM 558 O O . LEU A 1 76 ? 24.010 5.910 7.530 1.00 20.62 76 LEU A O 1
ATOM 563 N N . LYS A 1 77 ? 23.649 6.982 9.491 1.00 40.03 77 LYS A N 1
ATOM 564 C CA . LYS A 1 77 ? 24.853 7.798 9.359 1.00 16.09 77 LYS A CA 1
ATOM 565 C C . LYS A 1 77 ? 26.177 7.091 9.336 1.00 15.01 77 LYS A C 1
ATOM 566 O O . LYS A 1 77 ? 27.163 7.678 8.891 1.00 23.52 77 LYS A O 1
ATOM 572 N N . GLN A 1 78 ? 26.195 5.861 9.834 1.00 13.83 78 GLN A N 1
ATOM 573 C CA . GLN A 1 78 ? 27.459 5.148 9.840 1.00 22.08 78 GLN A CA 1
ATOM 574 C C . GLN A 1 78 ? 27.571 4.472 8.488 1.00 20.96 78 GLN A C 1
ATOM 575 O O . GLN A 1 78 ? 28.533 3.760 8.192 1.00 14.83 78 GLN A O 1
ATOM 578 N N . LYS A 1 79 ? 26.549 4.724 7.651 1.00 15.80 79 LYS A N 1
ATOM 579 C CA . LYS A 1 79 ? 26.546 4.139 6.326 1.00 13.44 79 LYS A CA 1
ATOM 580 C C . LYS A 1 79 ? 26.683 2.620 6.360 1.00 35.54 79 LYS A C 1
ATOM 581 O O . LYS A 1 79 ? 25.933 1.937 7.028 1.00 15.45 79 LYS A O 1
ATOM 587 N N . ASN A 1 80 ? 27.647 2.038 5.676 1.00 17.63 80 ASN A N 1
ATOM 588 C CA . ASN A 1 80 ? 27.724 0.587 5.707 1.00 21.99 80 ASN A CA 1
ATOM 589 C C . ASN A 1 80 ? 28.331 -0.078 6.944 1.00 40.08 80 ASN A C 1
ATOM 590 O O . ASN A 1 80 ? 28.072 -1.220 7.215 1.00 26.50 80 ASN A O 1
ATOM 595 N N . ASN A 1 81 ? 29.164 0.580 7.700 1.00 15.51 81 ASN A N 1
ATOM 596 C CA . ASN A 1 81 ? 29.793 -0.010 8.872 1.00 8.94 81 ASN A CA 1
ATOM 597 C C . ASN A 1 81 ? 29.135 0.492 10.106 1.00 15.78 81 ASN A C 1
ATOM 598 O O . ASN A 1 81 ? 29.642 1.392 10.747 1.00 20.04 81 ASN A O 1
ATOM 603 N N . HIS A 1 82 ? 28.091 -0.173 10.498 1.00 15.00 82 HIS A N 1
ATOM 604 C CA . HIS A 1 82 ? 27.268 0.385 11.580 1.00 10.96 82 HIS A CA 1
ATOM 605 C C . HIS A 1 82 ? 27.101 -0.631 12.717 1.00 24.12 82 HIS A C 1
ATOM 606 O O . HIS A 1 82 ? 26.152 -0.545 13.508 1.00 16.15 82 HIS A O 1
ATOM 613 N N . GLU A 1 83 ? 28.132 -1.531 12.864 1.00 31.54 83 GLU A N 1
ATOM 614 C CA . GLU A 1 83 ? 27.956 -2.685 13.757 1.00 14.41 83 GLU A CA 1
ATOM 615 C C . GLU A 1 83 ? 27.881 -2.234 15.217 1.00 36.07 83 GLU A C 1
ATOM 616 O O . GLU A 1 83 ? 27.038 -2.699 15.991 1.00 30.50 83 GLU A O 1
ATOM 619 N N . GLN A 1 84 ? 28.760 -1.326 15.604 1.00 16.72 84 GLN A N 1
ATOM 620 C CA . GLN A 1 84 ? 28.773 -0.872 17.000 1.00 21.47 84 GLN A CA 1
ATOM 621 C C . GLN A 1 84 ? 27.458 -0.138 17.334 1.00 14.36 84 GLN A C 1
ATOM 622 O O . GLN A 1 84 ? 27.068 -0.008 18.495 1.00 34.96 84 GLN A O 1
ATOM 624 N N . GLU A 1 85 ? 26.732 0.337 16.329 1.00 28.84 85 GLU A N 1
ATOM 625 C CA . GLU A 1 85 ? 25.457 1.033 16.611 1.00 11.55 85 GLU A CA 1
ATOM 626 C C . GLU A 1 85 ? 24.297 0.037 16.662 1.00 22.99 85 GLU A C 1
ATOM 627 O O . GLU A 1 85 ? 23.406 0.152 17.519 1.00 33.21 85 GLU A O 1
ATOM 633 N N . LEU A 1 86 ? 24.332 -1.043 15.951 1.00 28.81 86 LEU A N 1
ATOM 634 C CA . LEU A 1 86 ? 23.282 -2.057 15.772 1.00 36.10 86 LEU A CA 1
ATOM 635 C C . LEU A 1 86 ? 23.226 -3.008 16.976 1.00 23.97 86 LEU A C 1
ATOM 636 O O . LEU A 1 86 ? 22.159 -3.227 17.566 1.00 21.45 86 LEU A O 1
ATOM 641 N N . LYS A 1 87 ? 24.389 -3.545 17.289 1.00 28.17 87 LYS A N 1
ATOM 642 C CA . LYS A 1 87 ? 24.575 -4.534 18.371 1.00 37.22 87 LYS A CA 1
ATOM 643 C C . LYS A 1 87 ? 23.616 -4.304 19.546 1.00 26.91 87 LYS A C 1
ATOM 644 O O . LYS A 1 87 ? 22.771 -5.156 19.862 1.00 18.17 87 LYS A O 1
ATOM 646 N N . PRO A 1 88 ? 23.703 -3.188 20.279 1.00 18.90 88 PRO A N 1
ATOM 647 C CA . PRO A 1 88 ? 22.794 -2.941 21.381 1.00 11.17 88 PRO A CA 1
ATOM 648 C C . PRO A 1 88 ? 21.367 -2.911 20.914 1.00 20.95 88 PRO A C 1
ATOM 649 O O . PRO A 1 88 ? 20.462 -3.296 21.724 1.00 25.53 88 PRO A O 1
ATOM 653 N N . LEU A 1 89 ? 21.058 -2.556 19.708 1.00 15.85 89 LEU A N 1
ATOM 654 C CA . LEU A 1 89 ? 19.662 -2.534 19.268 1.00 12.44 89 LEU A CA 1
ATOM 655 C C . LEU A 1 89 ? 19.109 -3.967 19.080 1.00 19.07 89 LEU A C 1
ATOM 656 O O . LEU A 1 89 ? 17.983 -4.377 19.468 1.00 10.20 89 LEU A O 1
ATOM 661 N N . ALA A 1 90 ? 19.966 -4.762 18.468 1.00 13.63 90 ALA A N 1
ATOM 662 C CA . ALA A 1 90 ? 19.736 -6.167 18.184 1.00 20.10 90 ALA A CA 1
ATOM 663 C C . ALA A 1 90 ? 19.598 -6.909 19.501 1.00 20.70 90 ALA A C 1
ATOM 664 O O . ALA A 1 90 ? 18.656 -7.689 19.738 1.00 20.51 90 ALA A O 1
ATOM 666 N N . GLU A 1 91 ? 20.520 -6.654 20.401 1.00 11.99 91 GLU A N 1
ATOM 667 C CA . GLU A 1 91 ? 20.403 -7.333 21.709 1.00 4.65 91 GLU A CA 1
ATOM 668 C C . GLU A 1 91 ? 19.066 -7.127 22.415 1.00 23.85 91 GLU A C 1
ATOM 669 O O . GLU A 1 91 ? 18.447 -8.075 22.907 1.00 23.15 91 GLU A O 1
ATOM 675 N N . SER A 1 92 ? 18.621 -5.872 22.500 1.00 13.34 92 SER A N 1
ATOM 676 C CA . SER A 1 92 ? 17.351 -5.609 23.225 1.00 11.71 92 SER A CA 1
ATOM 677 C C . SER A 1 92 ? 16.123 -6.039 22.502 1.00 23.59 92 SER A C 1
ATOM 678 O O . SER A 1 92 ? 15.166 -6.535 23.096 1.00 29.96 92 SER A O 1
ATOM 681 N N . HIS A 1 93 ? 16.155 -5.850 21.189 1.00 9.28 93 HIS A N 1
ATOM 682 C CA . HIS A 1 93 ? 15.010 -6.272 20.417 1.00 17.84 93 HIS A CA 1
ATOM 683 C C . HIS A 1 93 ? 14.857 -7.822 20.414 1.00 21.31 93 HIS A C 1
ATOM 684 O O . HIS A 1 93 ? 13.734 -8.403 20.354 1.00 19.12 93 HIS A O 1
ATOM 691 N N . ALA A 1 94 ? 15.992 -8.502 20.520 1.00 15.67 94 ALA A N 1
ATOM 692 C CA . ALA A 1 94 ? 16.024 -9.987 20.553 1.00 12.46 94 ALA A CA 1
ATOM 693 C C . ALA A 1 94 ? 15.810 -10.558 21.949 1.00 17.51 94 ALA A C 1
ATOM 694 O O . ALA A 1 94 ? 14.929 -11.390 22.149 1.00 23.18 94 ALA A O 1
ATOM 696 N N . THR A 1 95 ? 16.654 -9.939 22.965 1.00 20.55 95 THR A N 1
ATOM 697 C CA . THR A 1 95 ? 16.577 -10.695 24.222 1.00 13.88 95 THR A CA 1
ATOM 698 C C . THR A 1 95 ? 15.503 -10.131 25.144 1.00 23.38 95 THR A C 1
ATOM 699 O O . THR A 1 95 ? 15.013 -10.819 26.042 1.00 19.75 95 THR A O 1
ATOM 703 N N . LYS A 1 96 ? 15.138 -8.892 24.920 1.00 24.82 96 LYS A N 1
ATOM 704 C CA . LYS A 1 96 ? 14.170 -8.232 25.798 1.00 15.27 96 LYS A CA 1
ATOM 705 C C . LYS A 1 96 ? 12.772 -8.135 25.196 1.00 16.65 96 LYS A C 1
ATOM 706 O O . LYS A 1 96 ? 11.831 -8.792 25.640 1.00 24.41 96 LYS A O 1
ATOM 710 N N . HIS A 1 97 ? 12.636 -7.295 24.198 1.00 25.11 97 HIS A N 1
ATOM 711 C CA . HIS A 1 97 ? 11.315 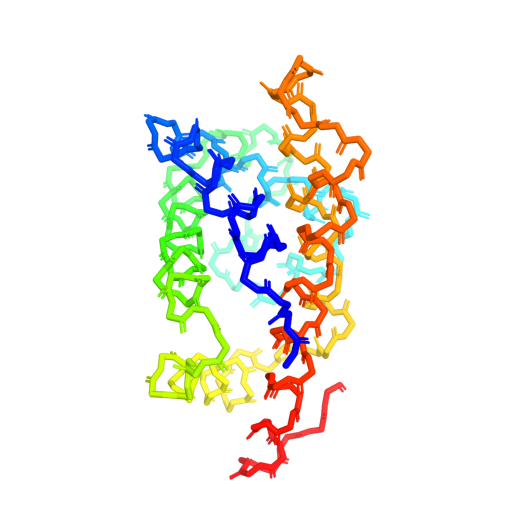-7.044 23.609 1.00 15.72 97 HIS A CA 1
ATOM 712 C C . HIS A 1 97 ? 10.846 -8.203 22.745 1.00 70.40 97 HIS A C 1
ATOM 713 O O . HIS A 1 97 ? 9.631 -8.391 22.568 1.00 16.79 97 HIS A O 1
ATOM 720 N N . LYS A 1 98 ? 11.741 -8.969 22.207 1.00 9.54 98 LYS A N 1
ATOM 721 C CA . LYS A 1 98 ? 11.428 -10.128 21.374 1.00 15.43 98 LYS A CA 1
ATOM 722 C C . LYS A 1 98 ? 10.642 -9.790 20.147 1.00 33.18 98 LYS A C 1
ATOM 723 O O . LYS A 1 98 ? 9.539 -10.265 19.971 1.00 20.46 98 LYS A O 1
ATOM 726 N N . ILE A 1 99 ? 11.235 -8.955 19.309 1.00 13.95 99 ILE A N 1
ATOM 727 C CA . ILE A 1 99 ? 10.594 -8.507 18.087 1.00 17.29 99 ILE A CA 1
ATOM 728 C C . ILE A 1 99 ? 11.016 -9.253 16.806 1.00 28.03 99 ILE A C 1
ATOM 729 O O . ILE A 1 99 ? 12.183 -9.217 16.334 1.00 24.27 99 ILE A O 1
ATOM 734 N N . PRO A 1 100 ? 10.015 -9.941 16.229 1.00 16.54 100 PRO A N 1
ATOM 735 C CA . PRO A 1 100 ? 10.208 -10.708 15.016 1.00 18.12 100 PRO A CA 1
ATOM 736 C C . PRO A 1 100 ? 10.781 -9.883 13.864 1.00 18.81 100 PRO A C 1
ATOM 737 O O . PRO A 1 100 ? 10.507 -8.684 13.732 1.00 20.84 100 PRO A O 1
ATOM 741 N N . VAL A 1 101 ? 11.551 -10.511 12.983 1.00 16.92 101 VAL A N 1
ATOM 742 C CA . VAL A 1 101 ? 12.082 -9.776 11.836 1.00 21.41 101 VAL A CA 1
ATOM 743 C C . VAL A 1 101 ? 10.880 -9.231 11.002 1.00 53.39 101 VAL A C 1
ATOM 744 O O . VAL A 1 101 ? 10.954 -8.202 10.351 1.00 19.49 101 VAL A O 1
ATOM 748 N N . LYS A 1 102 ? 9.720 -9.902 11.009 1.00 21.28 102 LYS A N 1
ATOM 749 C CA . LYS A 1 102 ? 8.568 -9.431 10.223 1.00 18.01 102 LYS A CA 1
ATOM 750 C C . LYS A 1 102 ? 7.998 -8.088 10.688 1.00 9.36 102 LYS A C 1
ATOM 751 O O . LYS A 1 102 ? 7.568 -7.270 9.879 1.00 28.36 102 LYS A O 1
ATOM 754 N N . TYR A 1 103 ? 8.051 -7.820 12.001 1.00 16.62 103 TYR A N 1
ATOM 755 C CA . TYR A 1 103 ? 7.560 -6.545 12.522 1.00 9.84 103 TYR A CA 1
ATOM 756 C C . TYR A 1 103 ? 8.542 -5.444 12.094 1.00 8.60 103 TYR A C 1
ATOM 757 O O . TYR A 1 103 ? 8.139 -4.301 11.910 1.00 18.72 103 TYR A O 1
ATOM 766 N N . LEU A 1 104 ? 9.837 -5.820 11.994 1.00 13.61 104 LEU A N 1
ATOM 767 C CA . LEU A 1 104 ? 10.963 -4.951 11.599 1.00 10.56 104 LEU A CA 1
ATOM 768 C C . LEU A 1 104 ? 10.676 -4.444 10.191 1.00 30.17 104 LEU A C 1
ATOM 769 O O . LEU A 1 104 ? 10.852 -3.288 9.861 1.00 13.95 104 LEU A O 1
ATOM 774 N N . GLU A 1 105 ? 10.206 -5.342 9.354 1.00 20.87 105 GLU A N 1
ATOM 775 C CA . GLU A 1 105 ? 9.917 -5.014 7.998 1.00 13.01 105 GLU A CA 1
ATOM 776 C C . GLU A 1 105 ? 8.703 -4.145 7.852 1.00 10.36 105 GLU A C 1
ATOM 777 O O . GLU A 1 105 ? 8.657 -3.252 6.994 1.00 13.25 105 GLU A O 1
ATOM 783 N N . PHE A 1 106 ? 7.753 -4.430 8.727 1.00 16.81 106 PHE A N 1
ATOM 784 C CA . PHE A 1 106 ? 6.526 -3.670 8.795 1.00 18.29 106 PHE A CA 1
ATOM 785 C C . PHE A 1 106 ? 6.909 -2.186 9.057 1.00 24.63 106 PHE A C 1
ATOM 786 O O . PHE A 1 106 ? 6.567 -1.281 8.293 1.00 17.71 106 PHE A O 1
ATOM 794 N N . ILE A 1 107 ? 7.629 -1.911 10.155 1.00 18.34 107 ILE A N 1
ATOM 795 C CA . ILE A 1 107 ? 8.023 -0.519 10.484 1.00 4.00 107 ILE A CA 1
ATOM 796 C C . ILE A 1 107 ? 8.876 0.116 9.402 1.00 10.52 107 ILE A C 1
ATOM 797 O O . ILE A 1 107 ? 8.774 1.286 9.138 1.00 14.91 107 ILE A O 1
ATOM 802 N N . CYS A 1 108 ? 9.745 -0.647 8.743 1.00 20.16 108 CYS A N 1
ATOM 803 C CA . CYS A 1 108 ? 10.554 -0.063 7.680 1.00 16.37 108 CYS A CA 1
ATOM 804 C C . CYS A 1 108 ? 9.643 0.341 6.557 1.00 21.13 108 CYS A C 1
ATOM 805 O O . CYS A 1 108 ? 9.885 1.312 5.876 1.00 12.51 108 CYS A O 1
ATOM 808 N N . GLU A 1 109 ? 8.566 -0.400 6.331 1.00 24.44 109 GLU A N 1
ATOM 809 C CA . GLU A 1 109 ? 7.735 0.024 5.244 1.00 19.26 109 GLU A CA 1
ATOM 810 C C . GLU A 1 109 ? 7.033 1.345 5.520 1.00 18.41 109 GLU A C 1
ATOM 811 O O . GLU A 1 109 ? 6.851 2.204 4.671 1.00 17.90 109 GLU A O 1
ATOM 813 N N . ILE A 1 110 ? 6.619 1.504 6.740 1.00 17.44 110 ILE A N 1
ATOM 814 C CA . ILE A 1 110 ? 5.930 2.703 7.117 1.00 4.69 110 ILE A CA 1
ATOM 815 C C . ILE A 1 110 ? 6.877 3.887 7.156 1.00 27.27 110 ILE A C 1
ATOM 816 O O . ILE A 1 110 ? 6.512 5.002 6.852 1.00 18.82 110 ILE A O 1
ATOM 821 N N . ILE A 1 111 ? 8.120 3.669 7.543 1.00 14.26 111 ILE A N 1
ATOM 822 C CA . ILE A 1 111 ? 9.042 4.805 7.594 1.00 7.78 111 ILE A CA 1
ATOM 823 C C . ILE A 1 111 ? 9.142 5.416 6.201 1.00 25.29 111 ILE A C 1
ATOM 824 O O . ILE A 1 111 ? 8.956 6.592 6.043 1.00 15.45 111 ILE A O 1
ATOM 829 N N . VAL A 1 112 ? 9.369 4.590 5.186 1.00 11.19 112 VAL A N 1
ATOM 830 C CA . VAL A 1 112 ? 9.467 5.023 3.823 1.00 15.80 112 VAL A CA 1
ATOM 831 C C . VAL A 1 112 ? 8.208 5.771 3.429 1.00 16.23 112 VAL A C 1
ATOM 832 O O . VAL A 1 112 ? 8.242 6.859 2.865 1.00 33.13 112 VAL A O 1
ATOM 836 N N . LYS A 1 113 ? 7.082 5.172 3.763 1.00 14.03 113 LYS A N 1
ATOM 837 C CA . LYS A 1 113 ? 5.777 5.726 3.466 1.00 42.77 113 LYS A CA 1
ATOM 838 C C . LYS A 1 113 ? 5.611 7.118 4.066 1.00 22.70 113 LYS A C 1
ATOM 839 O O . LYS A 1 113 ? 5.198 8.094 3.375 1.00 15.54 113 LYS A O 1
ATOM 841 N N . VAL A 1 114 ? 5.919 7.221 5.365 1.00 16.05 114 VAL A N 1
ATOM 842 C CA . VAL A 1 114 ? 5.772 8.532 6.021 1.00 16.58 114 VAL A CA 1
ATOM 843 C C . VAL A 1 114 ? 6.651 9.586 5.370 1.00 16.25 114 VAL A C 1
ATOM 844 O O . VAL A 1 114 ? 6.260 10.736 5.192 1.00 14.85 114 VAL A O 1
ATOM 848 N N . ILE A 1 115 ? 7.841 9.194 4.975 1.00 12.96 115 ILE A N 1
ATOM 849 C CA . ILE A 1 115 ? 8.721 10.167 4.347 1.00 8.75 115 ILE A CA 1
ATOM 850 C C . ILE A 1 115 ? 8.252 10.662 3.007 1.00 14.72 115 ILE A C 1
ATOM 851 O O . ILE A 1 115 ? 8.415 11.828 2.697 1.00 15.29 115 ILE A O 1
ATOM 856 N N . ALA A 1 116 ? 7.689 9.769 2.220 1.00 14.00 116 ALA A N 1
ATOM 857 C CA . ALA A 1 116 ? 7.207 10.073 0.921 1.00 15.99 116 ALA A CA 1
ATOM 858 C C . ALA A 1 116 ? 6.019 11.012 1.084 1.00 22.84 116 ALA A C 1
ATOM 859 O O . ALA A 1 116 ? 5.894 12.010 0.419 1.00 25.40 116 ALA A O 1
ATOM 861 N N . GLU A 1 117 ? 5.134 10.683 1.991 1.00 23.76 117 GLU A N 1
ATOM 862 C CA . GLU A 1 117 ? 3.967 11.493 2.255 1.00 17.96 117 GLU A CA 1
ATOM 863 C C . GLU A 1 117 ? 4.405 12.911 2.596 1.00 31.75 117 GLU A C 1
ATOM 864 O O . GLU A 1 117 ? 3.854 13.868 2.081 1.00 35.99 117 GLU A O 1
ATOM 870 N N . LYS A 1 118 ? 5.393 13.033 3.478 1.00 36.25 118 LYS A N 1
ATOM 871 C CA . LYS A 1 118 ? 5.909 14.317 3.945 1.00 27.44 118 LYS A CA 1
ATOM 872 C C . LYS A 1 118 ? 6.899 15.091 3.050 1.00 44.60 118 LYS A C 1
ATOM 873 O O . LYS A 1 118 ? 7.097 16.267 3.227 1.00 17.11 118 LYS A O 1
ATOM 879 N N . HIS A 1 119 ? 7.545 14.467 2.086 1.00 23.51 119 HIS A N 1
ATOM 880 C CA . HIS A 1 119 ? 8.501 15.144 1.259 1.00 12.17 119 HIS A CA 1
ATOM 881 C C . HIS A 1 119 ? 8.299 14.789 -0.185 1.00 25.70 119 HIS A C 1
ATOM 882 O O . HIS A 1 119 ? 9.228 14.241 -0.801 1.00 28.71 119 HIS A O 1
ATOM 889 N N . PRO A 1 120 ? 7.113 15.108 -0.702 1.00 24.81 120 PRO A N 1
ATOM 890 C CA . PRO A 1 120 ? 6.734 14.837 -2.071 1.00 25.87 120 PRO A CA 1
ATOM 891 C C . PRO A 1 120 ? 7.661 15.330 -3.170 1.00 17.65 120 PRO A C 1
ATOM 892 O O . PRO A 1 120 ? 7.858 14.579 -4.144 1.00 26.87 120 PRO A O 1
ATOM 896 N N . SER A 1 121 ? 8.270 16.514 -3.059 1.00 30.67 121 SER A N 1
ATOM 897 C CA . SER A 1 121 ? 9.162 16.939 -4.136 1.00 57.87 121 SER A CA 1
ATOM 898 C C . SER A 1 121 ? 10.581 16.458 -3.956 1.00 16.45 121 SER A C 1
ATOM 899 O O . SER A 1 121 ? 11.397 16.486 -4.852 1.00 38.23 121 SER A O 1
ATOM 902 N N . ASP A 1 122 ? 10.894 16.004 -2.800 1.00 22.20 122 ASP A N 1
ATOM 903 C CA . ASP A 1 122 ? 12.246 15.571 -2.616 1.00 20.46 122 ASP A CA 1
ATOM 904 C C . ASP A 1 122 ? 12.495 14.065 -2.623 1.00 22.83 122 ASP A C 1
ATOM 905 O O . ASP A 1 122 ? 13.551 13.623 -3.082 1.00 35.28 122 ASP A O 1
ATOM 910 N N . PHE A 1 123 ? 11.541 13.312 -2.103 1.00 18.43 123 PHE A N 1
ATOM 911 C CA . PHE A 1 123 ? 11.628 11.849 -2.011 1.00 32.92 123 PHE A CA 1
ATOM 912 C C . PHE A 1 123 ? 11.142 11.223 -3.296 1.00 29.72 123 PHE A C 1
ATOM 913 O O . PHE A 1 123 ? 9.971 10.878 -3.416 1.00 24.06 123 PHE A O 1
ATOM 921 N N . GLY A 1 124 ? 12.063 11.101 -4.240 1.00 31.79 124 GLY A N 1
ATOM 922 C CA . GLY A 1 124 ? 11.745 10.529 -5.519 1.00 55.26 124 GLY A CA 1
ATOM 923 C C . GLY A 1 124 ? 12.168 9.080 -5.670 1.00 18.03 124 GLY A C 1
ATOM 924 O O . GLY A 1 124 ? 12.758 8.438 -4.774 1.00 29.14 124 GLY A O 1
ATOM 925 N N . ALA A 1 125 ? 11.889 8.598 -6.851 1.00 33.48 125 ALA A N 1
ATOM 926 C CA . ALA A 1 125 ? 12.203 7.230 -7.172 1.00 14.01 125 ALA A CA 1
ATOM 927 C C . ALA A 1 125 ? 13.554 6.792 -6.785 1.00 19.53 125 ALA A C 1
ATOM 928 O O . ALA A 1 125 ? 13.791 5.722 -6.239 1.00 9.48 125 ALA A O 1
ATOM 930 N N . ASP A 1 126 ? 14.478 7.628 -7.121 1.00 7.19 126 ASP A N 1
ATOM 931 C CA . ASP A 1 126 ? 15.816 7.173 -6.782 1.00 18.77 126 ASP A CA 1
ATOM 932 C C . ASP A 1 126 ? 16.079 7.124 -5.291 1.00 17.91 126 ASP A C 1
ATOM 933 O O . ASP A 1 126 ? 16.684 6.185 -4.760 1.00 28.64 126 ASP A O 1
ATOM 938 N N . SER A 1 127 ? 15.617 8.171 -4.606 1.00 20.26 127 SER A N 1
ATOM 939 C CA . SER A 1 127 ? 15.847 8.251 -3.186 1.00 23.05 127 SER A CA 1
ATOM 940 C C . SER A 1 127 ? 15.064 7.167 -2.496 1.00 18.19 127 SER A C 1
ATOM 941 O O . SER A 1 127 ? 15.562 6.566 -1.542 1.00 20.53 127 SER A O 1
ATOM 944 N N . GLN A 1 128 ? 13.873 6.891 -3.018 1.00 23.55 128 GLN A N 1
ATOM 945 C CA . GLN A 1 128 ? 13.056 5.831 -2.433 1.00 22.65 128 GLN A CA 1
ATOM 946 C C . GLN A 1 128 ? 13.721 4.488 -2.586 1.00 35.85 128 GLN A C 1
ATOM 947 O O . GLN A 1 128 ? 13.679 3.714 -1.654 1.00 23.57 128 GLN A O 1
ATOM 953 N N . ALA A 1 129 ? 14.348 4.218 -3.729 1.00 19.83 129 ALA A N 1
ATOM 954 C CA . ALA A 1 129 ? 15.042 2.957 -3.917 1.00 9.64 129 ALA A CA 1
ATOM 955 C C . ALA A 1 129 ? 16.167 2.810 -2.907 1.00 22.76 129 ALA A C 1
ATOM 956 O O . ALA A 1 129 ? 16.393 1.769 -2.203 1.00 13.38 129 ALA A O 1
ATOM 958 N N . ALA A 1 130 ? 16.917 3.904 -2.855 1.00 20.12 130 ALA A N 1
ATOM 959 C CA . ALA A 1 130 ? 18.041 3.896 -1.953 1.00 21.43 130 ALA A CA 1
ATOM 960 C C . ALA A 1 130 ? 17.636 3.754 -0.501 1.00 17.53 130 ALA A C 1
ATOM 961 O O . ALA A 1 130 ? 18.274 3.015 0.251 1.00 13.85 130 ALA A O 1
ATOM 963 N N . MET A 1 131 ? 16.564 4.424 -0.083 1.00 16.15 131 MET A N 1
ATOM 964 C CA . MET A 1 131 ? 16.174 4.323 1.309 1.00 23.52 131 MET A CA 1
ATOM 965 C C . MET A 1 131 ? 15.837 2.879 1.635 1.00 14.03 131 MET A C 1
ATOM 966 O O . MET A 1 131 ? 16.318 2.328 2.615 1.00 22.73 131 MET A O 1
ATOM 971 N N . LYS A 1 132 ? 15.113 2.284 0.715 1.00 10.87 132 LYS A N 1
ATOM 972 C CA . LYS A 1 132 ? 14.653 0.908 0.940 1.00 27.78 132 LYS A CA 1
ATOM 973 C C . LYS A 1 132 ? 15.844 -0.023 1.129 1.00 15.36 132 LYS A C 1
ATOM 974 O O . LYS A 1 132 ? 15.897 -0.802 2.084 1.00 27.66 132 LYS A O 1
ATOM 979 N N . LYS A 1 133 ? 16.790 0.071 0.217 1.00 12.40 133 LYS A N 1
ATOM 980 C CA . LYS A 1 133 ? 17.981 -0.789 0.263 1.00 18.60 133 LYS A CA 1
ATOM 981 C C . LYS A 1 133 ? 18.754 -0.564 1.568 1.00 16.22 133 LYS A C 1
ATOM 982 O O . LYS A 1 133 ? 19.257 -1.523 2.183 1.00 12.07 133 LYS A O 1
ATOM 987 N N . ALA A 1 134 ? 18.685 0.660 2.154 1.00 10.89 134 ALA A N 1
ATOM 988 C CA . ALA A 1 134 ? 19.323 0.959 3.437 1.00 15.25 134 ALA A CA 1
ATOM 989 C C . ALA A 1 134 ? 18.621 0.326 4.624 1.00 16.61 134 ALA A C 1
ATOM 990 O O . ALA A 1 134 ? 19.271 -0.140 5.560 1.00 9.21 134 ALA A O 1
ATOM 992 N N . LEU A 1 135 ? 17.289 0.303 4.572 1.00 9.60 135 LEU A N 1
ATOM 993 C CA . LEU A 1 135 ? 16.486 -0.274 5.637 1.00 11.85 135 LEU A CA 1
ATOM 994 C C . LEU A 1 135 ? 16.515 -1.796 5.539 1.00 47.27 135 LEU A C 1
ATOM 995 O O . LEU A 1 135 ? 16.422 -2.524 6.527 1.00 23.45 135 LEU A O 1
ATOM 1000 N N . GLU A 1 136 ? 16.707 -2.270 4.316 1.00 16.38 136 GLU A N 1
ATOM 1001 C CA . GLU A 1 136 ? 16.808 -3.685 4.036 1.00 11.18 136 GLU A CA 1
ATOM 1002 C C . GLU A 1 136 ? 18.145 -4.178 4.596 1.00 20.95 136 GLU A C 1
ATOM 1003 O O . GLU A 1 136 ? 18.247 -5.254 5.127 1.00 26.22 136 GLU A O 1
ATOM 1009 N N . LEU A 1 137 ? 19.183 -3.398 4.493 1.00 14.01 137 LEU A N 1
ATOM 1010 C CA . LEU A 1 137 ? 20.491 -3.819 5.021 1.00 24.70 137 LEU A CA 1
ATOM 1011 C C . LEU A 1 137 ? 20.429 -3.808 6.529 1.00 49.30 137 LEU A C 1
ATOM 1012 O O . LEU A 1 137 ? 21.010 -4.627 7.225 1.00 17.95 137 LEU A O 1
ATOM 1017 N N . PHE A 1 138 ? 19.644 -2.884 7.041 1.00 25.89 138 PHE A N 1
ATOM 1018 C CA . PHE A 1 138 ? 19.537 -2.781 8.503 1.00 38.41 138 PHE A CA 1
ATOM 1019 C C . PHE A 1 138 ? 18.767 -3.997 9.048 1.00 25.48 138 PHE A C 1
ATOM 1020 O O . PHE A 1 138 ? 19.160 -4.606 10.052 1.00 29.40 138 PHE A O 1
ATOM 1028 N N . ARG A 1 139 ? 17.682 -4.329 8.364 1.00 16.11 139 ARG A N 1
ATOM 1029 C CA . ARG A 1 139 ? 16.824 -5.480 8.722 1.00 13.00 139 ARG A CA 1
ATOM 1030 C C . ARG A 1 139 ? 17.658 -6.768 8.761 1.00 22.16 139 ARG A C 1
ATOM 1031 O O . ARG A 1 139 ? 17.546 -7.579 9.685 1.00 17.04 139 ARG A O 1
ATOM 1038 N N . ASN A 1 140 ? 18.481 -6.925 7.737 1.00 17.49 140 ASN A N 1
ATOM 1039 C CA . ASN A 1 140 ? 19.333 -8.117 7.582 1.00 12.71 140 ASN A CA 1
ATOM 1040 C C . ASN A 1 140 ? 20.349 -8.212 8.715 1.00 12.63 140 ASN A C 1
ATOM 1041 O O . ASN A 1 140 ? 20.527 -9.283 9.316 1.00 30.33 140 ASN A O 1
ATOM 1046 N N . ASP A 1 141 ? 21.084 -7.199 8.873 1.00 10.64 141 ASP A N 1
ATOM 1047 C CA . ASP A 1 141 ? 22.110 -7.118 9.917 1.00 7.02 141 ASP A CA 1
ATOM 1048 C C . ASP A 1 141 ? 21.438 -7.300 11.265 1.00 12.60 141 ASP A C 1
ATOM 1049 O O . ASP A 1 141 ? 21.965 -7.942 12.166 1.00 20.04 141 ASP A O 1
ATOM 1054 N N . MET A 1 142 ? 20.232 -6.765 11.438 1.00 10.14 142 MET A N 1
ATOM 1055 C CA . MET A 1 142 ? 19.584 -6.992 12.725 1.00 12.78 142 MET A CA 1
ATOM 1056 C C . MET A 1 142 ? 19.338 -8.519 12.896 1.00 21.91 142 MET A C 1
ATOM 1057 O O . MET A 1 142 ? 19.721 -9.193 13.866 1.00 18.92 142 MET A O 1
ATOM 1062 N N . ALA A 1 143 ? 18.700 -9.108 11.897 1.00 21.49 143 ALA A N 1
ATOM 1063 C CA . ALA A 1 143 ? 18.411 -10.508 11.912 1.00 14.37 143 ALA A CA 1
ATOM 1064 C C . ALA A 1 143 ? 19.647 -11.367 12.171 1.00 40.08 143 ALA A C 1
ATOM 1065 O O . ALA A 1 143 ? 19.659 -12.377 12.882 1.00 23.03 143 ALA A O 1
ATOM 1067 N N . SER A 1 144 ? 20.741 -10.954 11.606 1.00 18.96 144 SER A N 1
ATOM 1068 C CA . SER A 1 144 ? 21.921 -11.733 11.836 1.00 1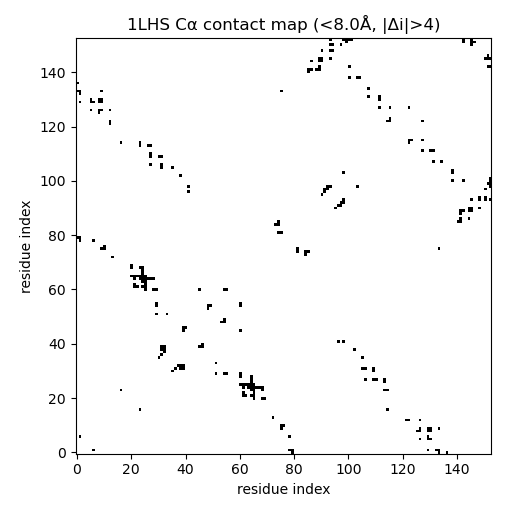9.99 144 SER A CA 1
ATOM 1069 C C . SER A 1 144 ? 22.373 -11.652 13.285 1.00 53.21 144 SER A C 1
ATOM 1070 O O . SER A 1 144 ? 22.736 -12.657 13.927 1.00 30.27 144 SER A O 1
ATOM 1073 N N . LYS A 1 145 ? 22.356 -10.424 13.804 1.00 12.73 145 LYS A N 1
ATOM 1074 C CA . LYS A 1 145 ? 22.780 -10.225 15.188 1.00 22.16 145 LYS A CA 1
ATOM 1075 C C . LYS A 1 145 ? 21.933 -10.945 16.183 1.00 23.26 145 LYS A C 1
ATOM 1076 O O . LYS A 1 145 ? 22.428 -11.348 17.253 1.00 22.68 145 LYS A O 1
ATOM 1079 N N . TYR A 1 146 ? 20.656 -11.045 15.803 1.00 13.32 146 TYR A N 1
ATOM 1080 C CA . TYR A 1 146 ? 19.655 -11.708 16.618 1.00 27.07 146 TYR A CA 1
ATOM 1081 C C . TYR A 1 146 ? 20.136 -13.146 16.957 1.00 21.62 146 TYR A C 1
ATOM 1082 O O . TYR A 1 146 ? 20.020 -13.635 18.058 1.00 19.94 146 TYR A O 1
ATOM 1091 N N . LYS A 1 147 ? 20.720 -13.824 15.984 1.00 15.49 147 LYS A N 1
ATOM 1092 C CA . LYS A 1 147 ? 21.215 -15.163 16.146 1.00 33.29 147 LYS A CA 1
ATOM 1093 C C . LYS A 1 147 ? 22.260 -15.292 17.233 1.00 27.12 147 LYS A C 1
ATOM 1094 O O . LYS A 1 147 ? 22.324 -16.310 17.897 1.00 23.63 147 LYS A O 1
ATOM 1096 N N . GLU A 1 148 ? 23.077 -14.260 17.437 1.00 18.17 148 GLU A N 1
ATOM 1097 C CA . GLU A 1 148 ? 24.096 -14.335 18.460 1.00 10.33 148 GLU A CA 1
ATOM 1098 C C . GLU A 1 1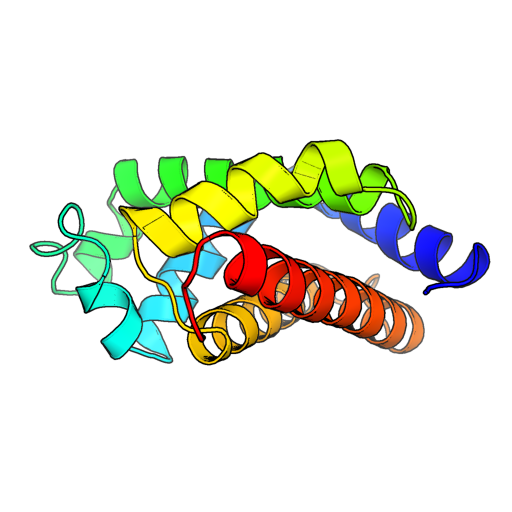48 ? 23.558 -14.181 19.850 1.00 15.24 148 GLU A C 1
ATOM 1099 O O . GLU A 1 148 ? 24.350 -14.066 20.803 1.00 20.52 148 GLU A O 1
ATOM 1105 N N . PHE A 1 149 ? 22.240 -14.137 19.941 1.00 20.90 149 PHE A N 1
ATOM 1106 C CA . PHE A 1 149 ? 21.613 -13.964 21.227 1.00 20.99 149 PHE A CA 1
ATOM 1107 C C . PHE A 1 149 ? 20.618 -15.080 21.435 1.00 34.45 149 PHE A C 1
ATOM 1108 O O . PHE A 1 149 ? 19.812 -15.109 22.377 1.00 16.05 149 PHE A O 1
ATOM 1116 N N . GLY A 1 150 ? 20.679 -15.985 20.485 1.00 17.89 150 GLY A N 1
ATOM 1117 C CA . GLY A 1 150 ? 19.815 -17.134 20.526 1.00 13.22 150 GLY A CA 1
ATOM 1118 C C . GLY A 1 150 ? 18.393 -16.874 20.128 1.00 22.83 150 GLY A C 1
ATOM 1119 O O . GLY A 1 150 ? 17.552 -17.714 20.378 1.00 20.53 150 GLY A O 1
ATOM 1120 N N . PHE A 1 151 ? 18.125 -15.739 19.504 1.00 19.27 151 PHE A N 1
ATOM 1121 C CA . PHE A 1 151 ? 16.758 -15.424 19.109 1.00 8.02 151 PHE A CA 1
ATOM 1122 C C . PHE A 1 151 ? 16.602 -15.635 17.616 1.00 21.70 151 PHE A C 1
ATOM 1123 O O . PHE A 1 151 ? 17.482 -15.332 16.822 1.00 21.55 151 PHE A O 1
ATOM 1131 N N . GLN A 1 152 ? 15.481 -16.154 17.216 1.00 31.79 152 GLN A N 1
ATOM 1132 C CA . GLN A 1 152 ? 15.273 -16.433 15.813 1.00 30.53 152 GLN A CA 1
ATOM 1133 C C . GLN A 1 152 ? 14.820 -15.309 14.874 1.00 49.00 152 GLN A C 1
ATOM 1134 O O . GLN A 1 152 ? 15.562 -14.981 13.942 1.00 64.40 152 GLN A O 1
ATOM 1135 N N . GLY A 1 153 ? 13.605 -14.727 15.083 1.00 50.41 153 GLY A N 1
ATOM 1136 C CA . GLY A 1 153 ? 13.070 -13.644 14.225 1.00 58.96 153 GLY A CA 1
ATOM 1137 C C . GLY A 1 153 ? 11.742 -13.966 13.542 1.00 28.50 153 GLY A C 1
ATOM 1138 O O . GLY A 1 153 ? 11.194 -14.933 14.071 1.00 56.97 153 GLY A O 1
#

Solvent-accessible surface area: 7617 Å² total; per-residue (Å²): 90,11,58,98,80,43,5,104,69,0,50,36,9,4,62,97,0,77,100,80,27,50,35,4,0,33,58,2,0,21,19,8,5,114,112,39,92,80,3,33,90,91,54,104,87,10,49,66,40,120,59,77,77,34,8,39,93,17,74,110,0,71,102,58,0,37,82,37,3,61,11,12,3,125,2,2,104,52,74,54,126,5,101,95,53,4,39,81,40,0,85,30,47,3,77,112,85,51,24,29,31,61,42,12,76,44,26,8,65,7,7,22,55,3,4,28,124,81,25,113,109,64,7,34,85,101,6,54,55,4,0,105,93,1,3,88,34,15,48,82,46,1,32,72,31,0,72,140,68,75,46,70,57